Protein AF-A0A7U9SMK3-F1 (afdb_monomer_lite)

pLDDT: mean 76.47, std 18.06, range [29.45, 97.5]

Secondary structure (DSSP, 8-state):
------S-PPSS--SHHHHHHHHHHHHHHTTTPPP----HHHHHHHHHHHHHHHHHHHHHHHHHHHHHHHHHHHSTTHHHHT--EETTTTEEHHHHHHHH--SHHHHHTS-HHHHHHHHHHHHHHHSPPPS------PPPP-

Foldseek 3Di:
DDDPDDPDDPDDDDDPVSVVVVVVCCVVCVPVDDDDDPPVVVVVVVVVVVVVVVVVVVVVVVVVVVLVVQCCVFPNPVCVVQDDPDPVPNDDSSVLVCVVVVGVCVVVVDDPVRSVVVVVVSCPVPPPDDPDDDDDDDDDDD

Sequence (142 aa):
MKVYRSEDLRKAKTDKIDSRIIANYGIEHWFTMAEFKASDDVYGELKMLGQQYRHYMKLHIMSLHELTHLLDYTMPGIKGMLASWNEGNRKDKLSDFVERFWHYDTITCLSETEFIKQYTSWAKKEIPSEPGQGASHICPGP

Radius of gyration: 28.77 Å; chains: 1; bounding box: 52×39×71 Å

Structure (mmCIF, N/CA/C/O backbone):
data_AF-A0A7U9SMK3-F1
#
_entry.id   AF-A0A7U9SMK3-F1
#
loop_
_atom_site.group_PDB
_atom_site.id
_atom_site.type_symbol
_atom_site.label_atom_id
_atom_site.label_alt_id
_atom_site.label_comp_id
_atom_site.label_asym_id
_atom_site.label_entity_id
_atom_site.label_seq_id
_atom_site.pdbx_PDB_ins_code
_atom_site.Cartn_x
_atom_site.Cartn_y
_atom_site.Cartn_z
_atom_site.occupancy
_atom_site.B_iso_or_equiv
_atom_site.auth_seq_id
_atom_site.auth_comp_id
_atom_site.auth_asym_id
_atom_site.auth_atom_id
_atom_site.pdbx_PDB_model_num
ATOM 1 N N . MET A 1 1 ? 31.327 29.543 -35.489 1.00 39.56 1 MET A N 1
ATOM 2 C CA . MET A 1 1 ? 30.603 28.271 -35.701 1.00 39.56 1 MET A CA 1
ATOM 3 C C . MET A 1 1 ? 29.339 28.337 -34.853 1.00 39.56 1 MET A C 1
ATOM 5 O O . MET A 1 1 ? 29.461 28.616 -33.669 1.00 39.56 1 MET A O 1
ATOM 9 N N . LYS A 1 2 ? 28.137 28.267 -35.444 1.00 36.72 2 LYS A N 1
ATOM 10 C CA . LYS A 1 2 ? 26.884 28.378 -34.672 1.00 36.72 2 LYS A CA 1
ATOM 11 C C . LYS A 1 2 ? 26.677 27.083 -33.884 1.00 36.72 2 LYS A C 1
ATOM 13 O O . LYS A 1 2 ? 26.544 26.035 -34.502 1.00 36.72 2 LYS A O 1
ATOM 18 N N . VAL A 1 3 ? 26.657 27.175 -32.556 1.00 48.72 3 VAL A N 1
ATOM 19 C CA . VAL A 1 3 ? 26.346 26.056 -31.656 1.00 48.72 3 VAL A CA 1
ATOM 20 C C . VAL A 1 3 ? 24.860 25.733 -31.813 1.00 48.72 3 VAL A C 1
ATOM 22 O O . VAL A 1 3 ? 23.997 26.526 -31.428 1.00 48.72 3 VAL A O 1
ATOM 25 N N . TYR A 1 4 ? 24.549 24.611 -32.460 1.00 45.69 4 TYR A N 1
ATOM 26 C CA . TYR A 1 4 ? 23.175 24.168 -32.666 1.00 45.69 4 TYR A CA 1
ATOM 27 C C . TYR A 1 4 ? 22.690 23.386 -31.444 1.00 45.69 4 TYR A C 1
ATOM 29 O O . TYR A 1 4 ? 22.706 22.166 -31.443 1.00 45.69 4 TYR A O 1
ATOM 37 N N . ARG A 1 5 ? 22.123 24.134 -30.489 1.00 54.56 5 ARG A N 1
ATOM 38 C CA . ARG A 1 5 ? 21.130 23.668 -29.506 1.00 54.56 5 ARG A CA 1
ATOM 39 C C . ARG A 1 5 ? 21.675 22.803 -28.356 1.00 54.56 5 ARG A C 1
ATOM 41 O O . ARG A 1 5 ? 22.603 22.030 -28.506 1.00 54.56 5 ARG A O 1
ATOM 48 N N . SER A 1 6 ? 21.052 22.988 -27.194 1.00 51.19 6 SER A N 1
ATOM 49 C CA . SER A 1 6 ? 21.223 22.197 -25.974 1.00 51.19 6 SER A CA 1
ATOM 50 C C . SER A 1 6 ? 21.187 20.692 -26.255 1.00 51.19 6 SER A C 1
ATOM 52 O O . SER A 1 6 ? 20.283 20.240 -26.958 1.00 51.19 6 SER A O 1
ATOM 54 N N . GLU A 1 7 ? 22.114 19.948 -25.651 1.00 55.12 7 GLU A N 1
ATOM 55 C CA . GLU A 1 7 ? 22.285 18.482 -25.723 1.00 55.12 7 GLU A CA 1
ATOM 56 C C . GLU A 1 7 ? 21.050 17.672 -25.274 1.00 55.12 7 GLU A C 1
ATOM 58 O O . GLU A 1 7 ? 21.001 16.454 -25.435 1.00 55.12 7 GLU A O 1
ATOM 63 N N . ASP A 1 8 ? 20.024 18.340 -24.746 1.00 56.31 8 ASP A N 1
ATOM 64 C CA . ASP A 1 8 ? 18.774 17.717 -24.337 1.00 56.31 8 ASP A CA 1
ATOM 65 C C . ASP A 1 8 ? 17.927 17.282 -25.540 1.00 56.31 8 ASP A C 1
ATOM 67 O O . ASP A 1 8 ? 17.286 18.081 -26.240 1.00 56.31 8 ASP A O 1
ATOM 71 N N . LEU A 1 9 ? 17.869 15.965 -25.737 1.00 60.59 9 LEU A N 1
ATOM 72 C CA . LEU A 1 9 ? 16.869 15.313 -26.573 1.00 60.59 9 LEU A CA 1
ATOM 73 C C . LEU A 1 9 ? 15.465 15.700 -26.080 1.00 60.59 9 LEU A C 1
ATOM 75 O O . LEU A 1 9 ? 15.138 15.614 -24.895 1.00 60.59 9 LEU A O 1
ATOM 79 N N . ARG A 1 10 ? 14.602 16.132 -27.005 1.00 65.69 10 ARG A N 1
ATOM 80 C CA . ARG A 1 10 ? 13.204 16.460 -26.688 1.00 65.69 10 ARG A CA 1
ATOM 81 C C . ARG A 1 10 ? 12.491 15.214 -26.140 1.00 65.69 10 ARG A C 1
ATOM 83 O O . ARG A 1 10 ? 12.759 14.104 -26.593 1.00 65.69 10 ARG A O 1
ATOM 90 N N . LYS A 1 11 ? 11.537 15.393 -25.208 1.00 62.94 11 LYS A N 1
ATOM 91 C CA . LYS A 1 11 ? 10.616 14.316 -24.781 1.00 62.94 11 LYS A CA 1
ATOM 92 C C . LYS A 1 11 ? 10.040 13.616 -26.013 1.00 62.94 11 LYS A C 1
ATOM 94 O O . LYS A 1 11 ? 9.617 14.308 -26.936 1.00 62.94 11 LYS A O 1
ATOM 99 N N . ALA A 1 12 ? 10.017 12.280 -25.977 1.00 59.47 12 ALA A N 1
ATOM 100 C CA . ALA A 1 12 ? 9.709 11.407 -27.107 1.00 59.47 12 ALA A CA 1
ATOM 101 C C . ALA A 1 12 ? 8.524 11.913 -27.944 1.00 59.47 12 ALA A C 1
ATOM 103 O O . ALA A 1 12 ? 7.355 11.742 -27.591 1.00 59.47 12 ALA A O 1
ATOM 104 N N . LYS A 1 13 ? 8.856 12.542 -29.068 1.00 63.16 13 LYS A N 1
ATOM 105 C CA . LYS A 1 13 ? 7.958 12.823 -30.174 1.00 63.16 13 LYS A CA 1
ATOM 106 C C . LYS A 1 13 ? 8.565 12.106 -31.378 1.00 63.16 13 LYS A C 1
ATOM 108 O O . LYS A 1 13 ? 9.773 11.918 -31.468 1.00 63.16 13 LYS A O 1
ATOM 113 N N . THR A 1 14 ? 7.722 11.561 -32.240 1.00 68.12 14 THR A N 1
ATOM 114 C CA . THR A 1 14 ? 8.183 10.829 -33.426 1.00 68.12 14 THR A CA 1
ATOM 115 C C . THR A 1 14 ? 7.790 11.657 -34.638 1.00 68.12 14 THR A C 1
ATOM 117 O O . THR A 1 14 ? 6.845 11.335 -35.350 1.00 68.12 14 THR A O 1
ATOM 120 N N . ASP A 1 15 ? 8.444 12.810 -34.805 1.00 80.75 15 ASP A N 1
ATOM 121 C CA . ASP A 1 15 ? 8.207 13.730 -35.917 1.00 80.75 15 ASP A CA 1
ATOM 122 C C . ASP A 1 15 ? 9.438 13.870 -36.832 1.00 80.75 15 ASP A C 1
ATOM 124 O O . ASP A 1 15 ? 10.546 13.441 -36.5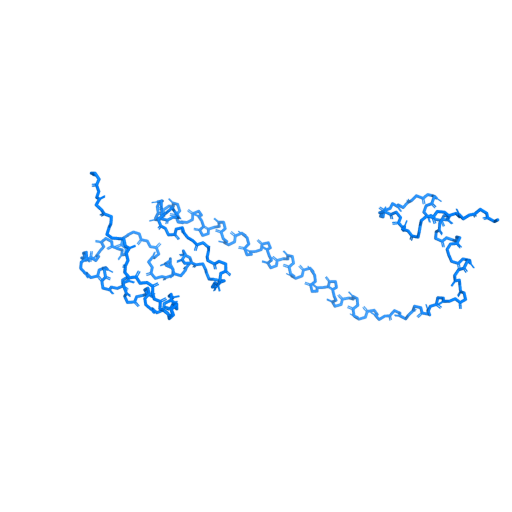09 1.00 80.75 15 ASP A O 1
ATOM 128 N N . LYS A 1 16 ? 9.251 14.485 -38.011 1.00 83.19 16 LYS A N 1
ATOM 129 C CA . LYS A 1 16 ? 10.334 14.697 -38.996 1.00 83.19 16 LYS A CA 1
ATOM 130 C C . LYS A 1 16 ? 11.517 15.490 -38.424 1.00 83.19 16 LYS A C 1
ATOM 132 O O . LYS A 1 16 ? 12.621 15.424 -38.964 1.00 83.19 16 LYS A O 1
ATOM 137 N N . ILE A 1 17 ? 11.284 16.290 -37.383 1.00 80.44 17 ILE A N 1
ATOM 138 C CA . ILE A 1 17 ? 12.317 17.106 -36.749 1.00 80.44 17 ILE A CA 1
ATOM 139 C C . ILE A 1 17 ? 13.192 16.205 -35.869 1.00 80.44 17 ILE A C 1
ATOM 141 O O . ILE A 1 17 ? 14.412 16.327 -35.939 1.00 80.44 17 ILE A O 1
ATOM 145 N N . ASP A 1 18 ? 12.610 15.255 -35.133 1.00 78.38 18 ASP A N 1
ATOM 146 C CA . ASP A 1 18 ? 13.371 14.262 -34.366 1.00 78.38 18 ASP A CA 1
ATOM 147 C C . ASP A 1 18 ? 14.208 13.356 -35.273 1.00 78.38 18 ASP A C 1
ATOM 149 O O . ASP A 1 18 ? 15.378 13.123 -34.977 1.00 78.38 18 ASP A O 1
ATOM 153 N N . SER A 1 19 ? 13.692 12.958 -36.444 1.00 82.69 19 SER A N 1
ATOM 154 C CA . SER A 1 19 ? 14.490 12.218 -37.436 1.00 82.69 19 SER A CA 1
ATOM 155 C C . SER A 1 19 ? 15.742 12.988 -37.873 1.00 82.69 19 SER A C 1
ATOM 157 O O . SER A 1 19 ? 16.827 12.415 -37.949 1.00 82.69 19 SER A O 1
ATOM 159 N N . ARG A 1 20 ? 15.617 14.299 -38.131 1.00 85.12 20 ARG A N 1
ATOM 160 C CA . ARG A 1 20 ? 16.759 15.154 -38.508 1.00 85.12 20 ARG A CA 1
ATOM 161 C C . ARG A 1 20 ? 17.755 15.332 -37.364 1.00 85.12 20 ARG A C 1
ATOM 163 O O . ARG A 1 20 ? 18.951 15.386 -37.623 1.00 85.12 20 ARG A O 1
ATOM 170 N N . ILE A 1 21 ? 17.277 15.432 -36.124 1.00 83.31 21 ILE A N 1
ATOM 171 C CA . ILE A 1 21 ? 18.134 15.571 -34.939 1.00 83.31 21 ILE A CA 1
ATOM 172 C C . ILE A 1 21 ? 18.949 14.295 -34.721 1.00 83.31 21 ILE A C 1
ATOM 174 O O . ILE A 1 21 ? 20.164 14.386 -34.590 1.00 83.31 21 ILE A O 1
ATOM 178 N N . ILE A 1 22 ? 18.311 13.120 -34.757 1.00 82.94 22 ILE A N 1
ATOM 179 C CA . ILE A 1 22 ? 18.994 11.825 -34.602 1.00 82.94 22 ILE A CA 1
ATOM 180 C C . ILE A 1 22 ? 20.032 11.625 -35.710 1.00 82.94 22 ILE A C 1
ATOM 182 O O . ILE A 1 22 ? 21.153 11.217 -35.427 1.00 82.94 22 ILE A O 1
ATOM 186 N N . ALA A 1 23 ? 19.691 11.957 -36.959 1.00 86.38 23 ALA A N 1
ATOM 187 C CA . ALA A 1 23 ? 20.625 11.848 -38.078 1.00 86.38 23 ALA A CA 1
ATOM 188 C C . ALA A 1 23 ? 21.847 12.766 -37.906 1.00 86.38 23 ALA A C 1
ATOM 190 O O . ALA A 1 23 ? 22.977 12.315 -38.072 1.00 86.38 23 ALA A O 1
ATOM 191 N N . ASN A 1 24 ? 21.634 14.032 -37.532 1.00 86.19 24 ASN A N 1
ATOM 192 C CA . ASN A 1 24 ? 22.728 14.973 -37.287 1.00 86.19 24 ASN A CA 1
ATOM 193 C C . ASN A 1 24 ? 23.611 14.528 -36.113 1.00 86.19 24 ASN A C 1
ATOM 195 O O . ASN A 1 24 ? 24.830 14.544 -36.241 1.00 86.19 24 ASN A O 1
ATOM 199 N N . TYR A 1 25 ? 23.001 14.084 -35.009 1.00 83.94 25 TYR A N 1
ATOM 200 C CA . TYR A 1 25 ? 23.719 13.552 -33.850 1.00 8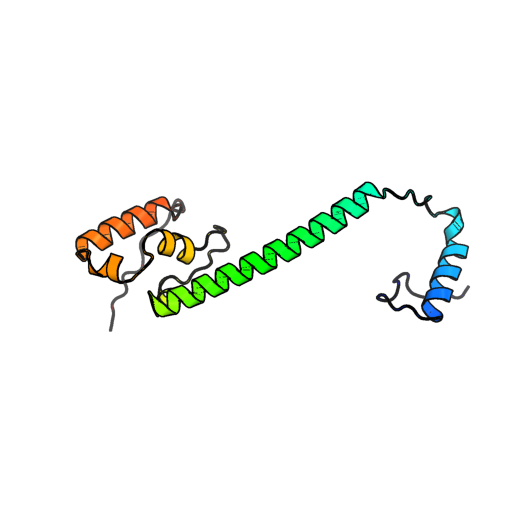3.94 25 TYR A CA 1
ATOM 201 C C . TYR A 1 25 ? 24.563 12.330 -34.226 1.00 83.94 25 TYR A C 1
ATOM 203 O O . TYR A 1 25 ? 25.738 12.260 -33.873 1.00 83.94 25 TYR A O 1
ATOM 211 N N . GLY A 1 26 ? 23.978 11.412 -35.004 1.00 84.31 26 GLY A N 1
ATOM 212 C CA . GLY A 1 26 ? 24.654 10.250 -35.567 1.00 84.31 26 GLY A CA 1
ATOM 213 C C . GLY A 1 26 ? 25.883 10.633 -36.380 1.00 84.31 26 GLY A C 1
ATOM 214 O O . GLY A 1 26 ? 26.939 10.080 -36.132 1.00 84.31 26 GLY A O 1
ATOM 215 N N . ILE A 1 27 ? 25.776 11.606 -37.293 1.00 86.69 27 ILE A N 1
ATOM 216 C CA . ILE A 1 27 ? 26.905 12.079 -38.116 1.00 86.69 27 ILE A CA 1
ATOM 217 C C . ILE A 1 27 ? 28.004 12.715 -37.254 1.00 86.69 27 ILE A C 1
ATOM 219 O O . ILE A 1 27 ? 29.186 12.448 -37.464 1.00 86.69 27 ILE A O 1
ATOM 223 N N . GLU A 1 28 ? 27.621 13.562 -36.300 1.00 86.69 28 GLU A N 1
ATOM 224 C CA . GLU A 1 28 ? 28.557 14.339 -35.484 1.00 86.69 28 GLU A CA 1
ATOM 225 C C . GLU A 1 28 ? 29.310 13.480 -34.465 1.00 86.69 28 GLU A C 1
ATOM 227 O O . GLU A 1 28 ? 30.488 13.716 -34.235 1.00 86.69 28 GLU A O 1
ATOM 232 N N . HIS A 1 29 ? 28.665 12.464 -33.889 1.00 83.38 29 HIS A N 1
ATOM 233 C CA . HIS A 1 29 ? 29.230 11.666 -32.797 1.00 83.38 29 HIS A CA 1
ATOM 234 C C . HIS A 1 29 ? 29.563 10.227 -33.217 1.00 83.38 29 HIS A C 1
ATOM 236 O O . HIS A 1 29 ? 29.948 9.419 -32.377 1.00 83.38 29 HIS A O 1
ATOM 242 N N . TRP A 1 30 ? 29.460 9.885 -34.510 1.00 84.19 30 TRP A N 1
ATOM 243 C CA . TRP A 1 30 ? 29.636 8.507 -35.000 1.00 84.19 30 TRP A CA 1
ATOM 244 C C . TRP A 1 30 ? 30.960 7.868 -34.553 1.00 84.19 30 TRP A C 1
ATOM 246 O O . TRP A 1 30 ? 31.015 6.670 -34.296 1.00 84.19 30 TRP A O 1
ATOM 256 N N . PHE A 1 31 ? 32.016 8.677 -34.438 1.00 83.56 31 PHE A N 1
ATOM 257 C CA . PHE A 1 31 ? 33.365 8.233 -34.094 1.00 83.56 31 PHE A CA 1
ATOM 258 C C . PHE A 1 31 ? 33.599 8.058 -32.584 1.00 83.56 31 PHE A C 1
ATOM 260 O O . PHE A 1 31 ? 34.592 7.447 -32.200 1.00 83.56 31 PHE A O 1
ATOM 267 N N . THR A 1 32 ? 32.724 8.597 -31.725 1.00 85.25 32 THR A N 1
ATOM 268 C CA . THR A 1 32 ? 32.788 8.434 -30.259 1.00 85.25 32 THR A CA 1
ATOM 269 C C . THR A 1 32 ? 31.758 7.446 -29.723 1.00 85.25 32 THR A C 1
ATOM 271 O O . THR A 1 32 ? 31.868 7.016 -28.574 1.00 85.25 32 THR A O 1
ATOM 274 N N . MET A 1 33 ? 30.755 7.083 -30.526 1.00 79.25 33 MET A N 1
ATOM 275 C CA . MET A 1 33 ? 29.706 6.156 -30.114 1.00 79.25 33 MET A CA 1
ATOM 276 C C . MET A 1 33 ? 30.260 4.747 -29.894 1.00 79.25 33 MET A C 1
ATOM 278 O O . MET A 1 33 ? 30.947 4.180 -30.742 1.00 79.25 33 MET A O 1
ATOM 282 N N . ALA A 1 34 ? 29.906 4.161 -28.751 1.00 81.06 34 ALA A N 1
ATOM 283 C CA . ALA A 1 34 ? 30.141 2.749 -28.501 1.00 81.06 34 ALA A CA 1
ATOM 284 C C . ALA A 1 34 ? 29.214 1.897 -29.381 1.00 81.06 34 ALA A C 1
ATOM 286 O O . ALA A 1 34 ? 28.043 2.230 -29.574 1.00 81.06 34 ALA A O 1
ATOM 287 N N . GLU A 1 35 ? 29.729 0.772 -29.878 1.00 79.94 35 GLU A N 1
ATOM 288 C CA . GLU A 1 35 ? 28.918 -0.216 -30.584 1.00 79.94 35 GLU A CA 1
ATOM 289 C C . GLU A 1 35 ? 27.800 -0.717 -29.660 1.00 79.94 35 GLU A C 1
ATOM 291 O O . GLU A 1 35 ? 28.054 -1.258 -28.578 1.00 79.94 35 GLU A O 1
ATOM 296 N N . PHE A 1 36 ? 26.548 -0.528 -30.082 1.00 78.25 36 PHE A N 1
ATOM 297 C CA . PHE A 1 36 ? 25.406 -1.055 -29.350 1.00 78.25 36 PHE A CA 1
ATOM 298 C C . PHE A 1 36 ? 25.403 -2.581 -29.447 1.00 78.25 36 PHE A C 1
ATOM 300 O O . PHE A 1 36 ? 25.116 -3.151 -30.499 1.00 78.25 36 PHE A O 1
ATOM 307 N N . LYS A 1 37 ? 25.693 -3.248 -28.331 1.00 76.62 37 LYS A N 1
ATOM 308 C CA . LYS A 1 37 ? 25.504 -4.691 -28.189 1.00 76.62 37 LYS A CA 1
ATOM 309 C C . LYS A 1 37 ? 24.139 -4.931 -27.568 1.00 76.62 37 LYS A C 1
ATOM 311 O O . LYS A 1 37 ? 23.939 -4.649 -26.386 1.00 76.62 37 LYS A O 1
ATOM 316 N N . ALA A 1 38 ? 23.205 -5.433 -28.371 1.00 66.81 38 ALA A N 1
ATOM 317 C CA . ALA A 1 38 ? 21.908 -5.865 -27.879 1.00 66.81 38 ALA A CA 1
ATOM 318 C C . ALA A 1 38 ? 22.119 -7.011 -26.876 1.00 66.81 38 ALA A C 1
ATOM 320 O O . ALA A 1 38 ? 22.429 -8.136 -27.258 1.00 66.81 38 ALA A O 1
ATOM 321 N N . SER A 1 39 ? 21.992 -6.718 -25.581 1.00 68.00 39 SER A N 1
ATOM 322 C CA . SER A 1 39 ? 21.758 -7.752 -24.572 1.00 68.00 39 SER A CA 1
ATOM 323 C C . SER A 1 39 ? 20.255 -8.005 -24.545 1.00 68.00 39 SER A C 1
ATOM 325 O O . SER A 1 39 ? 19.543 -7.511 -23.670 1.00 68.00 39 SER A O 1
ATOM 327 N N . ASP A 1 40 ? 19.761 -8.694 -25.578 1.00 66.38 40 ASP A N 1
ATOM 328 C CA . ASP A 1 40 ? 18.325 -8.962 -25.750 1.00 66.38 40 ASP A CA 1
ATOM 329 C C . ASP A 1 40 ? 17.710 -9.582 -24.483 1.00 66.38 40 ASP A C 1
ATOM 331 O O . ASP A 1 40 ? 16.594 -9.225 -24.096 1.00 66.38 40 ASP A O 1
ATOM 335 N N . ASP A 1 41 ? 18.487 -10.397 -23.765 1.00 77.19 41 ASP A N 1
ATOM 336 C CA . ASP A 1 41 ? 18.067 -11.037 -22.519 1.00 77.19 41 ASP A CA 1
ATOM 337 C C . ASP A 1 41 ? 17.875 -10.034 -21.366 1.00 77.19 41 ASP A C 1
ATOM 339 O O . ASP A 1 41 ? 16.826 -10.023 -20.723 1.00 77.19 41 ASP A O 1
ATOM 343 N N . VAL A 1 42 ? 18.821 -9.113 -21.137 1.00 84.56 42 VAL A N 1
ATOM 344 C CA . VAL A 1 42 ? 18.787 -8.191 -19.980 1.00 84.56 42 VAL A CA 1
ATOM 345 C C . VAL A 1 42 ? 17.649 -7.177 -20.103 1.00 84.56 42 VAL A C 1
ATOM 347 O O . VAL A 1 42 ? 16.947 -6.882 -19.132 1.00 84.56 42 VAL A O 1
ATOM 350 N N . TYR A 1 43 ? 17.436 -6.632 -21.303 1.00 85.06 43 TYR A N 1
ATOM 351 C CA . TYR A 1 43 ? 16.326 -5.708 -21.530 1.00 85.06 43 TYR A CA 1
ATOM 352 C C . TYR A 1 43 ? 14.971 -6.424 -21.437 1.00 85.06 43 TYR A C 1
ATOM 354 O O . TYR A 1 43 ? 14.020 -5.875 -20.868 1.00 85.06 43 TYR A O 1
ATOM 362 N N . GLY A 1 44 ? 14.884 -7.652 -21.960 1.00 87.94 44 GLY A N 1
ATOM 363 C CA . GLY A 1 44 ? 13.708 -8.510 -21.835 1.00 87.94 44 GLY A CA 1
ATOM 364 C C . GLY A 1 44 ? 13.348 -8.780 -20.374 1.00 87.94 44 GLY A C 1
ATOM 365 O O . GLY A 1 44 ? 12.206 -8.545 -19.968 1.00 87.94 44 GLY A O 1
ATOM 366 N N . GLU A 1 45 ? 14.327 -9.179 -19.563 1.00 91.38 45 GLU A N 1
ATOM 367 C CA . GLU A 1 45 ? 14.174 -9.409 -18.124 1.00 91.38 45 GLU A CA 1
ATOM 368 C C . GLU A 1 45 ? 13.726 -8.148 -17.380 1.00 91.38 45 GLU A C 1
ATOM 370 O O . GLU A 1 45 ? 12.742 -8.182 -16.637 1.00 91.38 45 GLU A O 1
ATOM 375 N N . LEU A 1 46 ? 14.375 -7.005 -17.623 1.00 91.81 46 LEU A N 1
ATOM 376 C CA . LEU A 1 46 ? 14.009 -5.739 -16.984 1.00 91.81 46 LEU A CA 1
ATOM 377 C C . LEU A 1 46 ? 12.577 -5.315 -17.341 1.00 91.81 46 LEU A C 1
ATOM 379 O O . LEU A 1 46 ? 11.814 -4.850 -16.487 1.00 91.81 46 LEU A O 1
ATOM 383 N N . LYS A 1 47 ? 12.183 -5.500 -18.605 1.00 91.12 47 LYS A N 1
ATOM 384 C CA . LYS A 1 47 ? 10.822 -5.224 -19.074 1.00 91.12 47 LYS A CA 1
ATOM 385 C C . LYS A 1 47 ? 9.801 -6.118 -18.370 1.00 91.12 47 LYS A C 1
ATOM 387 O O . LYS A 1 47 ? 8.761 -5.608 -17.940 1.00 91.12 47 LYS A O 1
ATOM 392 N N . MET A 1 48 ? 10.094 -7.410 -18.235 1.00 94.75 48 MET A N 1
ATOM 393 C CA . MET A 1 48 ? 9.247 -8.371 -17.524 1.00 94.75 48 MET A CA 1
ATOM 394 C C . MET A 1 48 ? 9.116 -8.014 -16.042 1.00 94.75 48 MET A C 1
ATOM 396 O O . MET A 1 48 ? 7.996 -7.924 -15.535 1.00 94.75 48 MET A O 1
ATOM 400 N N . LEU A 1 49 ? 10.225 -7.705 -15.368 1.00 96.25 49 LEU A N 1
ATOM 401 C CA . LEU A 1 49 ? 10.230 -7.287 -13.966 1.00 96.25 49 LEU A CA 1
ATOM 402 C C . LEU A 1 49 ? 9.375 -6.029 -13.754 1.00 96.25 49 LEU A C 1
ATOM 404 O O . LEU A 1 49 ? 8.545 -5.970 -12.846 1.00 96.25 49 LEU A O 1
ATOM 408 N N . GLY A 1 50 ? 9.498 -5.039 -14.641 1.00 96.19 50 GLY A N 1
ATOM 409 C CA . GLY A 1 50 ? 8.679 -3.829 -14.592 1.00 96.19 50 GLY A CA 1
ATOM 410 C C . GLY A 1 50 ? 7.181 -4.099 -14.784 1.00 96.19 50 GLY A C 1
ATOM 411 O O . GLY A 1 50 ? 6.346 -3.426 -14.177 1.00 96.19 50 GLY A O 1
ATOM 412 N N . GLN A 1 51 ? 6.809 -5.079 -15.612 1.00 96.69 51 GLN A N 1
ATOM 413 C CA . GLN A 1 51 ? 5.413 -5.505 -15.768 1.00 96.69 51 GLN A CA 1
ATOM 414 C C . GLN A 1 51 ? 4.890 -6.210 -14.512 1.00 96.69 51 GLN A C 1
ATOM 416 O O . GLN A 1 51 ? 3.803 -5.867 -14.043 1.00 96.69 51 GLN A O 1
ATOM 421 N N . GLN A 1 52 ? 5.670 -7.134 -13.946 1.00 97.50 52 GLN A N 1
ATOM 422 C CA . GLN A 1 52 ? 5.331 -7.849 -12.713 1.00 97.50 52 GLN A CA 1
ATOM 423 C C . GLN A 1 52 ? 5.138 -6.887 -11.543 1.00 97.50 52 GLN A C 1
ATOM 425 O O . GLN A 1 52 ? 4.128 -6.968 -10.848 1.00 97.50 52 GLN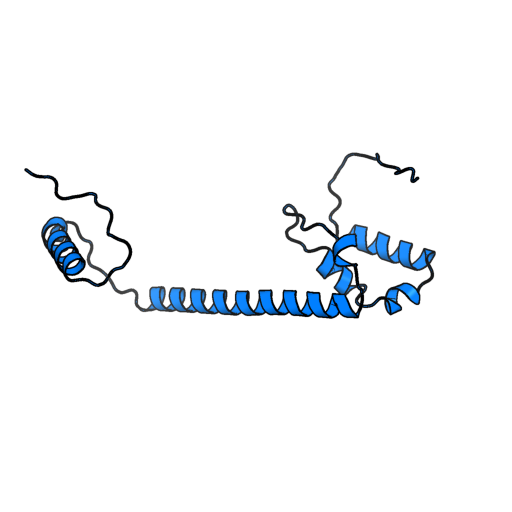 A O 1
ATOM 430 N N . TYR A 1 53 ? 6.041 -5.919 -11.376 1.00 97.12 53 TYR A N 1
ATOM 431 C CA . TYR A 1 53 ? 5.927 -4.899 -10.338 1.00 97.12 53 TYR A CA 1
ATOM 432 C C . TYR A 1 53 ? 4.628 -4.093 -10.461 1.00 97.12 53 TYR A C 1
ATOM 434 O O . TYR A 1 53 ? 3.889 -3.951 -9.488 1.00 97.12 53 TYR A O 1
ATOM 442 N N . ARG A 1 54 ? 4.290 -3.608 -11.665 1.00 96.56 54 ARG A N 1
ATOM 443 C CA . ARG A 1 54 ? 3.033 -2.870 -11.888 1.00 96.56 54 ARG A CA 1
ATOM 444 C C . ARG A 1 54 ? 1.802 -3.721 -11.583 1.00 96.56 54 ARG A C 1
ATOM 446 O O . ARG A 1 54 ? 0.839 -3.214 -11.012 1.00 96.56 54 ARG A O 1
ATOM 453 N N . HIS A 1 55 ? 1.827 -4.996 -11.961 1.00 97.38 55 HIS A N 1
ATOM 454 C CA . HIS A 1 55 ? 0.737 -5.921 -11.670 1.00 97.38 55 HIS A CA 1
ATOM 455 C C . HIS A 1 55 ? 0.585 -6.161 -10.164 1.00 97.38 55 HIS A C 1
ATOM 457 O O . HIS A 1 55 ? -0.515 -6.018 -9.631 1.00 97.38 55 HIS A O 1
ATOM 463 N N . TYR A 1 56 ? 1.692 -6.435 -9.473 1.00 97.31 56 TYR A N 1
ATOM 464 C CA . TYR A 1 56 ? 1.731 -6.590 -8.023 1.00 97.31 56 TYR A CA 1
ATOM 465 C C . TYR A 1 56 ? 1.191 -5.348 -7.309 1.00 97.31 56 TYR A C 1
ATOM 467 O O . TYR A 1 56 ? 0.338 -5.464 -6.436 1.00 97.31 56 TYR A O 1
ATOM 475 N N . MET A 1 57 ? 1.611 -4.150 -7.721 1.00 95.44 57 MET A N 1
ATOM 476 C CA . MET A 1 57 ? 1.139 -2.914 -7.094 1.00 95.44 57 MET A CA 1
ATOM 477 C C . MET A 1 57 ? -0.338 -2.650 -7.328 1.00 95.44 57 MET A C 1
ATOM 479 O O . MET A 1 57 ? -1.026 -2.210 -6.410 1.00 95.44 57 MET A O 1
ATOM 483 N N . LYS A 1 58 ? -0.857 -2.991 -8.509 1.00 97.12 58 LYS A N 1
ATOM 484 C CA . LYS A 1 58 ? -2.298 -2.951 -8.757 1.00 97.12 58 LYS A CA 1
ATOM 485 C C . LYS A 1 58 ? -3.051 -3.873 -7.794 1.00 97.12 58 LYS A C 1
ATOM 487 O O . LYS A 1 58 ? -4.012 -3.424 -7.178 1.00 97.12 58 LYS A O 1
ATOM 492 N N . LEU A 1 59 ? -2.612 -5.126 -7.652 1.00 96.75 59 LEU A N 1
ATOM 493 C CA . LEU A 1 59 ? -3.228 -6.082 -6.728 1.00 96.75 59 LEU A CA 1
ATOM 494 C C . LEU A 1 59 ? -3.151 -5.594 -5.281 1.00 96.75 59 LEU A C 1
ATOM 496 O O . LEU A 1 59 ? -4.155 -5.612 -4.585 1.00 96.75 59 LEU A O 1
ATOM 500 N N . HIS A 1 60 ? -1.996 -5.090 -4.854 1.00 92.44 60 HIS A N 1
ATOM 501 C CA . HIS A 1 60 ? -1.802 -4.566 -3.507 1.00 92.44 60 HIS A CA 1
ATOM 502 C C . HIS A 1 60 ? -2.771 -3.420 -3.180 1.00 92.44 60 HIS A C 1
ATOM 504 O O . HIS A 1 60 ? -3.433 -3.455 -2.145 1.00 92.44 60 HIS A O 1
ATOM 510 N N . ILE A 1 61 ? -2.916 -2.441 -4.081 1.00 92.38 61 ILE A N 1
ATOM 511 C CA . ILE A 1 61 ? -3.860 -1.325 -3.904 1.00 92.38 61 ILE A CA 1
ATOM 512 C C . ILE A 1 61 ? -5.304 -1.835 -3.857 1.00 92.38 61 ILE A C 1
ATOM 514 O O . ILE A 1 61 ? -6.085 -1.385 -3.021 1.00 92.38 61 ILE A O 1
ATOM 518 N N . MET A 1 62 ? -5.661 -2.786 -4.727 1.00 95.88 62 MET A N 1
ATOM 519 C CA . MET A 1 62 ? -6.993 -3.395 -4.716 1.00 95.88 62 MET A CA 1
ATOM 520 C C . MET A 1 62 ? -7.275 -4.111 -3.390 1.00 95.88 62 MET A C 1
ATOM 522 O O . MET A 1 62 ? -8.342 -3.907 -2.822 1.00 95.88 62 MET A O 1
ATOM 526 N N . SER A 1 63 ? -6.319 -4.875 -2.856 1.00 91.75 63 SER A N 1
ATOM 527 C CA . SER A 1 63 ? -6.460 -5.552 -1.562 1.00 91.75 63 SER A CA 1
ATOM 528 C C . SER A 1 63 ? -6.610 -4.573 -0.399 1.00 91.75 63 SER A C 1
ATOM 530 O O . SER A 1 63 ? -7.446 -4.790 0.472 1.00 91.75 63 SER A O 1
ATOM 532 N N . LEU A 1 64 ? -5.846 -3.474 -0.387 1.00 88.50 64 LEU A N 1
ATOM 533 C CA . LEU A 1 64 ? -5.993 -2.423 0.627 1.00 88.50 64 LEU A CA 1
ATOM 534 C C . LEU A 1 64 ? -7.372 -1.757 0.561 1.00 88.50 64 LEU A C 1
ATOM 536 O O . LEU A 1 64 ? -7.972 -1.462 1.596 1.00 88.50 64 LEU A O 1
ATOM 540 N N . HIS A 1 65 ? -7.885 -1.529 -0.649 1.00 91.38 65 HIS A N 1
ATOM 541 C CA . HIS A 1 65 ? -9.216 -0.966 -0.844 1.00 91.38 65 HIS A CA 1
ATOM 542 C C . HIS A 1 65 ? -10.317 -1.931 -0.392 1.00 91.38 65 HIS A C 1
ATOM 544 O O . HIS A 1 65 ? -11.249 -1.512 0.285 1.00 91.38 65 HIS A O 1
ATOM 550 N N . GLU A 1 66 ? -10.185 -3.221 -0.693 1.00 92.31 66 GLU A N 1
ATOM 551 C CA . GLU A 1 66 ? -11.140 -4.239 -0.253 1.00 92.31 66 GLU A CA 1
ATOM 552 C C . GLU A 1 66 ? -11.139 -4.403 1.271 1.00 92.31 66 GLU A C 1
ATOM 554 O O . GLU A 1 66 ? -12.196 -4.414 1.893 1.00 92.31 66 GLU A O 1
ATOM 559 N N . LEU A 1 67 ? -9.957 -4.433 1.898 1.00 88.94 67 LEU A N 1
ATOM 560 C CA . LEU A 1 67 ? -9.829 -4.428 3.356 1.00 88.94 67 LEU A CA 1
ATOM 561 C C . LEU A 1 67 ? -10.500 -3.190 3.961 1.00 88.94 67 LEU A C 1
ATOM 563 O O . LEU A 1 67 ? -11.221 -3.282 4.948 1.00 88.94 67 LEU A O 1
ATOM 567 N N . THR A 1 68 ? -10.290 -2.030 3.341 1.00 88.44 68 THR A N 1
ATOM 568 C CA . THR A 1 68 ? -10.925 -0.769 3.734 1.00 88.44 68 THR A CA 1
ATOM 569 C C . THR A 1 68 ? -12.447 -0.891 3.689 1.00 88.44 68 THR A C 1
ATOM 571 O O . THR A 1 68 ? -13.085 -0.520 4.672 1.00 88.44 68 THR A O 1
ATOM 574 N N . HIS A 1 69 ? -13.017 -1.435 2.611 1.00 91.25 69 HIS A N 1
ATOM 575 C CA . HIS A 1 69 ? -14.461 -1.666 2.501 1.00 91.25 69 HIS A CA 1
ATOM 576 C C . HIS A 1 69 ? -14.969 -2.634 3.559 1.00 91.25 69 HIS A C 1
ATOM 578 O O . HIS A 1 69 ? -15.938 -2.324 4.244 1.00 91.25 69 HIS A O 1
ATOM 584 N N . LEU A 1 70 ? -14.298 -3.773 3.739 1.00 91.31 70 LEU A N 1
ATOM 585 C CA . LEU A 1 70 ? -14.682 -4.768 4.737 1.00 91.31 70 LEU A CA 1
ATOM 586 C C . LEU A 1 70 ? -14.730 -4.153 6.139 1.00 91.31 70 LEU A C 1
ATOM 588 O O . LEU A 1 70 ? -15.700 -4.357 6.863 1.00 91.31 70 LEU A O 1
ATOM 592 N N . LEU A 1 71 ? -13.730 -3.344 6.491 1.00 89.62 71 LEU A N 1
ATOM 593 C CA . LEU A 1 71 ? -13.677 -2.666 7.785 1.00 89.62 71 LEU A CA 1
ATOM 594 C C . LEU A 1 71 ? -14.783 -1.635 7.974 1.00 89.62 71 LEU A C 1
ATOM 596 O O . LEU A 1 71 ? -15.235 -1.452 9.098 1.00 89.62 71 LEU A O 1
ATOM 600 N N . ASP A 1 72 ? -15.250 -0.982 6.912 1.00 89.75 72 ASP A N 1
ATOM 601 C CA . ASP A 1 72 ? -16.386 -0.064 7.027 1.00 89.75 72 ASP A CA 1
ATOM 602 C C . ASP A 1 72 ? -17.691 -0.810 7.361 1.00 89.75 72 ASP A C 1
ATOM 604 O O . ASP A 1 72 ? -18.563 -0.238 8.015 1.00 89.75 72 ASP A O 1
ATOM 608 N N . TYR A 1 73 ? -17.802 -2.094 6.992 1.00 90.62 73 TYR A N 1
ATOM 609 C CA . TYR A 1 73 ? -18.923 -2.957 7.380 1.00 90.62 73 TYR A CA 1
ATOM 610 C C . TYR A 1 73 ? -18.750 -3.595 8.762 1.00 90.62 73 TYR A C 1
ATOM 612 O O . TYR A 1 73 ? -19.701 -3.620 9.540 1.00 90.62 73 TYR A O 1
ATOM 620 N N . THR A 1 74 ? -17.569 -4.139 9.070 1.00 90.31 74 THR A N 1
ATOM 621 C CA . THR A 1 74 ? -17.350 -4.920 10.299 1.00 90.31 74 THR A CA 1
ATOM 622 C C . THR A 1 74 ? -17.000 -4.057 11.503 1.00 90.31 74 THR A C 1
ATOM 624 O O . THR A 1 74 ? -17.329 -4.421 12.634 1.00 90.31 74 THR A O 1
ATOM 627 N N . MET A 1 75 ? -16.301 -2.939 11.278 1.00 88.25 75 MET A N 1
ATOM 628 C CA . MET A 1 75 ? -15.764 -2.065 12.319 1.00 88.25 75 MET A CA 1
ATOM 629 C C . MET A 1 75 ? -15.763 -0.576 11.917 1.00 88.25 75 MET A C 1
ATOM 631 O O . MET A 1 75 ? -14.697 0.043 11.802 1.00 88.25 75 MET A O 1
ATOM 635 N N . PRO A 1 76 ? -16.938 0.043 11.700 1.00 88.94 76 PRO A N 1
ATOM 636 C CA . PRO A 1 76 ? -17.024 1.440 11.283 1.00 88.94 76 PRO A CA 1
ATOM 637 C C . PRO A 1 76 ? -16.301 2.391 12.250 1.00 88.94 76 PRO A C 1
ATOM 639 O O . PRO A 1 76 ? -16.493 2.348 13.461 1.00 88.94 76 PRO A O 1
ATOM 642 N N . GLY A 1 77 ? -15.477 3.288 11.703 1.00 85.50 77 GLY A N 1
ATOM 643 C CA . GLY A 1 77 ? -14.736 4.295 12.478 1.00 85.50 77 GLY A CA 1
ATOM 644 C C . GLY A 1 77 ? -13.373 3.838 13.013 1.00 85.50 77 GLY A C 1
ATOM 645 O O . GLY A 1 77 ? -12.581 4.682 13.440 1.00 85.50 77 GLY A O 1
ATOM 646 N N . ILE A 1 78 ? -13.027 2.548 12.902 1.00 85.38 78 ILE A N 1
ATOM 647 C CA . ILE A 1 78 ? -11.753 2.006 13.407 1.00 85.38 78 ILE A CA 1
ATOM 648 C C . ILE A 1 78 ? -10.517 2.671 12.782 1.00 85.38 78 ILE A C 1
ATOM 650 O O . ILE A 1 78 ? -9.514 2.896 13.458 1.00 85.38 78 ILE A O 1
ATOM 654 N N . LYS A 1 79 ? -10.609 3.073 11.509 1.00 82.00 79 LYS A N 1
ATOM 655 C CA . LYS A 1 79 ? -9.533 3.772 10.784 1.00 82.00 79 LYS A CA 1
ATOM 656 C C . LYS A 1 79 ? -9.138 5.092 11.446 1.00 82.00 79 LYS A C 1
ATOM 658 O O . LYS A 1 79 ? -7.964 5.442 11.455 1.00 82.00 79 LYS A O 1
ATOM 663 N N . GLY A 1 80 ? -10.113 5.815 12.001 1.00 80.38 80 GLY A N 1
ATOM 664 C CA . GLY A 1 80 ? -9.864 7.061 12.725 1.00 80.38 80 GLY A CA 1
ATOM 665 C C . GLY A 1 80 ? -9.256 6.821 14.106 1.00 80.38 80 GLY A C 1
ATOM 666 O O . GLY A 1 80 ? -8.444 7.618 14.563 1.00 80.38 80 GLY A O 1
ATOM 667 N N . MET A 1 81 ? -9.604 5.702 14.749 1.00 82.19 81 MET A N 1
ATOM 668 C CA . MET A 1 81 ? -9.106 5.346 16.082 1.00 82.19 81 MET A CA 1
ATOM 669 C C . MET A 1 81 ? -7.662 4.831 16.063 1.00 82.19 81 MET A C 1
ATOM 671 O O . MET A 1 81 ? -6.897 5.118 16.979 1.00 82.19 81 MET A O 1
ATOM 675 N N . LEU A 1 82 ? -7.280 4.080 15.028 1.00 76.81 82 LEU A N 1
ATOM 676 C CA . LEU A 1 82 ? -5.952 3.465 14.892 1.00 76.81 82 LEU A CA 1
ATOM 677 C C . LEU A 1 82 ? -5.009 4.251 13.970 1.00 76.81 82 LEU A C 1
ATOM 679 O O . LEU A 1 82 ? -4.020 3.709 13.473 1.00 76.81 82 LEU A O 1
ATOM 683 N N . ALA A 1 83 ? -5.294 5.535 13.746 1.00 59.72 83 ALA A N 1
ATOM 684 C CA . ALA A 1 83 ? -4.552 6.379 12.823 1.00 59.72 83 ALA A CA 1
ATOM 685 C C . ALA A 1 83 ? -3.082 6.557 13.246 1.00 59.72 83 ALA A C 1
ATOM 687 O O . ALA A 1 83 ? -2.750 7.428 14.043 1.00 59.72 83 ALA A O 1
ATOM 688 N N . SER A 1 84 ? -2.177 5.773 12.658 1.00 54.81 84 SER A N 1
ATOM 689 C CA . SER A 1 84 ? -0.829 6.241 12.327 1.00 54.81 84 SER A CA 1
ATOM 690 C C . SER A 1 84 ? -0.146 5.252 11.382 1.00 54.81 84 SER A C 1
ATOM 692 O O . SER A 1 84 ? 0.306 4.187 11.815 1.00 54.81 84 SER A O 1
ATOM 694 N N . TRP A 1 85 ? 0.015 5.640 10.120 1.00 53.81 85 TRP A N 1
ATOM 695 C CA . TRP A 1 85 ? 1.168 5.186 9.352 1.00 53.81 85 TRP A CA 1
ATOM 696 C C . TRP A 1 85 ? 2.412 5.731 10.058 1.00 53.81 85 TRP A C 1
ATOM 698 O O . TRP A 1 85 ? 2.586 6.946 10.146 1.00 53.81 85 TRP A O 1
ATOM 708 N N . ASN A 1 86 ? 3.235 4.854 10.635 1.00 59.97 86 ASN A N 1
ATOM 709 C CA . ASN A 1 86 ? 4.506 5.267 11.219 1.00 59.97 86 ASN A CA 1
ATOM 710 C C . ASN A 1 86 ? 5.611 5.023 10.188 1.00 59.97 86 ASN A C 1
ATOM 712 O O . ASN A 1 86 ? 6.021 3.882 9.961 1.00 59.97 86 ASN A O 1
ATOM 716 N N . GLU A 1 87 ? 6.086 6.105 9.573 1.00 55.72 87 GLU A N 1
ATOM 717 C CA . GLU A 1 87 ? 7.136 6.085 8.549 1.00 55.72 87 GLU A CA 1
ATOM 718 C C . GLU A 1 87 ? 8.434 5.432 9.064 1.00 55.72 87 GLU A C 1
ATOM 720 O O . GLU A 1 87 ? 9.146 4.783 8.298 1.00 55.72 87 GLU A O 1
ATOM 725 N N . GLY A 1 88 ? 8.678 5.493 10.381 1.00 58.28 88 GLY A N 1
ATOM 726 C CA . GLY A 1 88 ? 9.823 4.859 11.036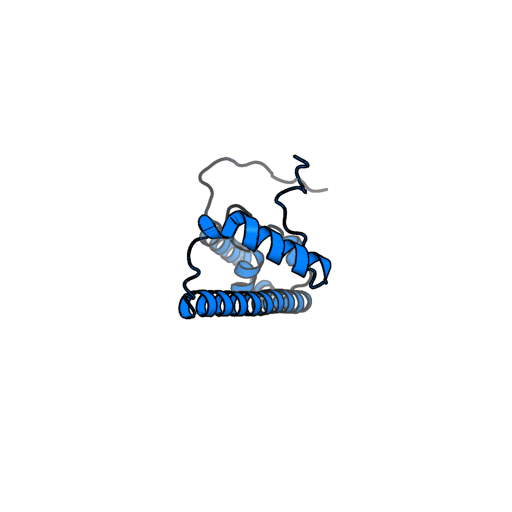 1.00 58.28 88 GLY A CA 1
ATOM 727 C C . GLY A 1 88 ? 9.754 3.331 11.132 1.00 58.28 88 GLY A C 1
ATOM 728 O O . GLY A 1 88 ? 10.799 2.691 11.181 1.00 58.28 88 GLY A O 1
ATOM 729 N N . ASN A 1 89 ? 8.557 2.726 11.116 1.00 58.59 89 ASN A N 1
ATOM 730 C CA . ASN A 1 89 ? 8.388 1.283 11.356 1.00 58.59 89 ASN A CA 1
ATOM 731 C C . ASN A 1 89 ? 7.943 0.481 10.121 1.00 58.59 89 ASN A C 1
ATOM 733 O O . ASN A 1 89 ? 7.885 -0.744 10.200 1.00 58.59 89 ASN A O 1
ATOM 737 N N . ARG A 1 90 ? 7.618 1.141 8.991 1.00 58.88 90 ARG A N 1
ATOM 738 C CA . ARG A 1 90 ? 7.090 0.527 7.742 1.00 58.88 90 ARG A CA 1
ATOM 739 C C . ARG A 1 90 ? 5.975 -0.518 7.957 1.00 58.88 90 ARG A C 1
ATOM 741 O O . ARG A 1 90 ? 5.750 -1.361 7.091 1.00 58.88 90 ARG A O 1
ATOM 748 N N . LYS A 1 91 ? 5.289 -0.474 9.100 1.00 65.94 91 LYS A N 1
ATOM 749 C CA . LYS A 1 91 ? 4.222 -1.396 9.494 1.00 65.94 91 LYS A CA 1
ATOM 750 C C . LYS A 1 91 ? 2.919 -0.629 9.631 1.00 65.94 91 LYS A C 1
ATOM 752 O O . LYS A 1 91 ? 2.891 0.461 10.209 1.00 65.94 91 LYS A O 1
ATOM 757 N N . ASP A 1 92 ? 1.853 -1.220 9.108 1.00 73.44 92 ASP A N 1
ATOM 758 C CA . ASP A 1 92 ? 0.505 -0.685 9.222 1.00 73.44 92 ASP A CA 1
ATOM 759 C C . ASP A 1 92 ? -0.175 -1.260 10.469 1.00 73.44 92 ASP A C 1
ATOM 761 O O . ASP A 1 92 ? -0.603 -2.414 10.494 1.00 73.44 92 ASP A O 1
ATOM 765 N N . LYS A 1 93 ? -0.288 -0.427 11.509 1.00 79.81 93 LYS A N 1
ATOM 766 C CA . LYS A 1 93 ? -0.923 -0.799 12.782 1.00 79.81 93 LYS A CA 1
ATOM 767 C C . LYS A 1 93 ? -2.367 -1.259 12.599 1.00 79.81 93 LYS A C 1
ATOM 769 O O . LYS A 1 93 ? -2.842 -2.072 13.388 1.00 79.81 93 LYS A O 1
ATOM 774 N N . LEU A 1 94 ? -3.068 -0.723 11.596 1.00 83.50 94 LEU A N 1
ATOM 775 C CA . LEU A 1 94 ? -4.446 -1.102 11.314 1.00 83.50 94 LEU A CA 1
ATOM 776 C C . LEU A 1 94 ? -4.501 -2.536 10.786 1.00 83.50 94 LEU A C 1
ATOM 778 O O . LEU A 1 94 ? -5.292 -3.329 11.283 1.00 83.50 94 LEU A O 1
ATOM 782 N N . SER A 1 95 ? -3.634 -2.882 9.832 1.00 81.94 95 SER A N 1
ATOM 783 C CA . SER A 1 95 ? -3.550 -4.246 9.299 1.00 81.94 95 SER A CA 1
ATOM 784 C C . SER A 1 95 ? -3.232 -5.261 10.403 1.00 81.94 95 SER A C 1
ATOM 786 O O . SER A 1 95 ? -3.932 -6.265 10.527 1.00 81.94 95 SER A O 1
ATOM 788 N N . ASP A 1 96 ? -2.244 -4.963 11.253 1.00 83.69 96 ASP A N 1
ATOM 789 C CA . ASP A 1 96 ? -1.834 -5.839 12.363 1.00 83.69 96 ASP A CA 1
ATOM 790 C C . ASP A 1 96 ? -2.936 -5.982 13.432 1.00 83.69 96 ASP A C 1
ATOM 792 O O . ASP A 1 96 ? -3.078 -7.026 14.075 1.00 83.69 96 ASP A O 1
ATOM 796 N N . PHE A 1 97 ? -3.732 -4.930 13.645 1.00 86.62 97 PHE A N 1
ATOM 797 C CA . PHE A 1 97 ? -4.873 -4.973 14.555 1.00 86.62 97 PHE A CA 1
ATOM 798 C C . PHE A 1 97 ? -5.988 -5.859 14.005 1.00 86.62 97 PHE A C 1
ATOM 800 O O . PHE A 1 97 ? -6.521 -6.695 14.733 1.00 86.62 97 PHE A O 1
ATOM 807 N N . VAL A 1 98 ? -6.322 -5.700 12.723 1.00 87.19 98 VAL A N 1
ATOM 808 C CA . VAL A 1 98 ? -7.408 -6.437 12.064 1.00 87.19 98 VAL A CA 1
ATOM 809 C C . VAL A 1 98 ? -7.099 -7.927 11.968 1.00 87.19 98 VAL A C 1
ATOM 811 O O . VAL A 1 98 ? -8.010 -8.741 12.092 1.00 87.19 98 VAL A O 1
ATOM 814 N N . GLU A 1 99 ? -5.827 -8.308 11.841 1.00 86.06 99 GLU A N 1
ATOM 815 C CA . GLU A 1 99 ? -5.417 -9.715 11.904 1.00 86.06 99 GLU A CA 1
ATOM 816 C C . GLU A 1 99 ? -5.807 -10.372 13.242 1.00 86.06 99 GLU A C 1
ATOM 818 O O . GLU A 1 99 ? -6.191 -11.543 13.283 1.00 86.06 99 GLU A O 1
ATOM 823 N N . ARG A 1 100 ? -5.759 -9.618 14.349 1.00 85.75 100 ARG A N 1
ATOM 824 C CA . ARG A 1 100 ? -6.110 -10.121 15.684 1.00 85.75 100 ARG A CA 1
ATOM 825 C C . ARG A 1 100 ? -7.581 -9.907 16.044 1.00 85.75 100 ARG A C 1
ATOM 827 O O . ARG A 1 100 ? -8.181 -10.773 16.681 1.00 85.75 100 ARG A O 1
ATOM 834 N N . PHE A 1 101 ? -8.146 -8.772 15.655 1.00 87.81 101 PHE A N 1
ATOM 835 C 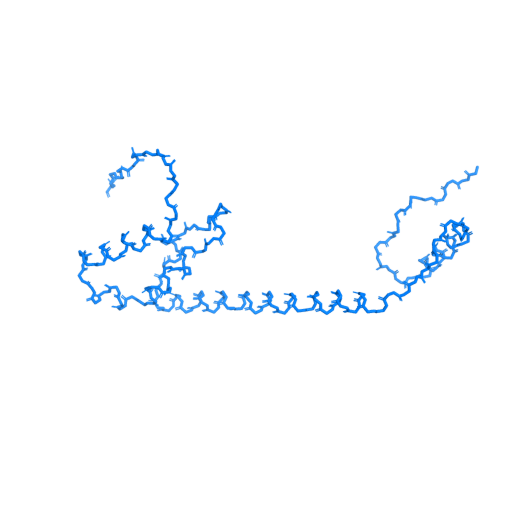CA . PHE A 1 101 ? -9.494 -8.318 15.984 1.00 87.81 101 PHE A CA 1
ATOM 836 C C . PHE A 1 101 ? -10.232 -7.930 14.696 1.00 87.81 101 PHE A C 1
ATOM 838 O O . PHE A 1 101 ? -10.372 -6.758 14.366 1.00 87.81 101 PHE A O 1
ATOM 845 N N . TRP A 1 102 ? -10.696 -8.936 13.955 1.00 84.50 102 TRP A N 1
ATOM 846 C CA . TRP A 1 102 ? -11.271 -8.768 12.613 1.00 84.50 102 TRP A CA 1
ATOM 847 C C . TRP A 1 102 ? -12.721 -8.238 12.591 1.00 84.50 102 TRP A C 1
ATOM 849 O O . TRP A 1 102 ? -13.196 -7.786 11.548 1.00 84.50 102 TRP A O 1
ATOM 859 N N . HIS A 1 103 ? -13.440 -8.300 13.719 1.00 88.19 103 HIS A N 1
ATOM 860 C CA . HIS A 1 103 ? -14.850 -7.902 13.829 1.00 88.19 103 HIS A CA 1
ATOM 861 C C . HIS A 1 103 ? -15.189 -7.388 15.232 1.00 88.19 103 HIS A C 1
ATOM 863 O O . HIS A 1 103 ? -14.576 -7.826 16.212 1.00 88.19 103 HIS A O 1
ATOM 869 N N . TYR A 1 104 ? -16.188 -6.502 15.345 1.00 85.81 104 TYR A N 1
ATOM 870 C CA . TYR A 1 104 ? -16.633 -5.964 16.639 1.00 85.81 104 TYR A CA 1
ATOM 871 C C . TYR A 1 104 ? -17.108 -7.043 17.603 1.00 85.81 104 TYR A C 1
ATOM 873 O O . TYR A 1 104 ? -16.727 -6.999 18.767 1.00 85.81 104 TYR A O 1
ATOM 881 N N . ASP A 1 105 ? -17.824 -8.051 17.114 1.00 85.75 105 ASP A N 1
ATOM 882 C CA . ASP A 1 105 ? -18.272 -9.192 17.922 1.00 85.75 105 ASP A CA 1
ATOM 883 C C . ASP A 1 105 ? -17.133 -9.878 18.690 1.00 85.75 105 ASP A C 1
ATOM 885 O O . ASP A 1 105 ? -17.300 -10.268 19.844 1.00 85.75 105 ASP A O 1
ATOM 889 N N . THR A 1 106 ? -15.941 -9.976 18.094 1.00 86.19 106 THR A N 1
ATOM 890 C CA . THR A 1 106 ? -14.757 -10.556 18.750 1.00 86.19 106 THR A CA 1
ATO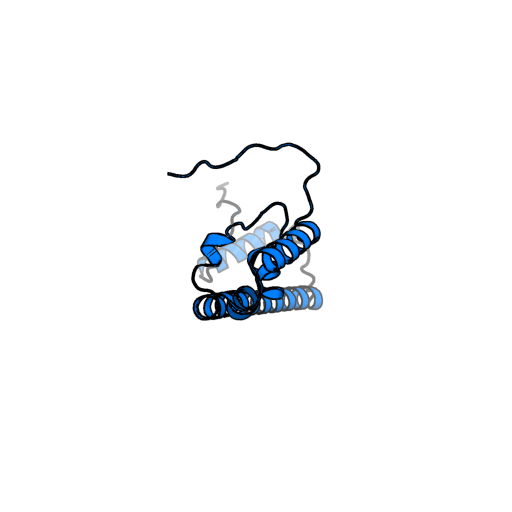M 891 C C . THR A 1 106 ? -14.302 -9.719 19.949 1.00 86.19 106 THR A C 1
ATOM 893 O O . THR A 1 106 ? -13.750 -10.258 20.905 1.00 86.19 106 THR A O 1
ATOM 896 N N . ILE A 1 107 ? -14.545 -8.408 19.916 1.00 86.62 107 ILE A N 1
ATOM 897 C CA . ILE A 1 107 ? -14.258 -7.485 21.017 1.00 86.62 107 ILE A CA 1
ATOM 898 C C . ILE A 1 107 ? -15.403 -7.495 22.032 1.00 86.62 107 ILE A C 1
ATOM 900 O O . ILE A 1 107 ? -15.147 -7.596 23.227 1.00 86.62 107 ILE A O 1
ATOM 904 N N . THR A 1 108 ? -16.658 -7.424 21.584 1.00 86.31 108 THR A N 1
ATOM 905 C CA . THR A 1 108 ? -17.828 -7.317 22.472 1.00 86.31 108 THR A CA 1
ATOM 906 C C . THR A 1 108 ? -18.148 -8.613 23.212 1.00 86.31 108 THR A C 1
ATOM 908 O O . THR A 1 108 ? -18.782 -8.566 24.262 1.00 86.31 108 THR A O 1
ATOM 911 N N . CYS A 1 109 ? -17.710 -9.768 22.703 1.00 88.56 109 CYS A N 1
ATOM 912 C CA . CYS A 1 109 ? -17.793 -11.042 23.421 1.00 88.56 109 CYS A CA 1
ATOM 913 C C . CYS A 1 109 ? -16.827 -11.126 24.616 1.00 88.56 109 CYS A C 1
ATOM 915 O O . CYS A 1 109 ? -17.001 -11.990 25.475 1.00 88.56 109 CYS A O 1
ATOM 917 N N . LEU A 1 110 ? -15.810 -10.262 24.680 1.00 87.81 110 LEU A N 1
ATOM 918 C CA . LEU A 1 110 ? -14.861 -10.209 25.788 1.00 87.81 110 LEU A CA 1
ATOM 919 C C . LEU A 1 110 ? -15.345 -9.227 26.855 1.00 87.81 110 LEU A C 1
ATOM 921 O O . LEU A 1 110 ? -15.929 -8.186 26.560 1.00 87.81 110 LEU A O 1
ATOM 925 N N . SER A 1 111 ? -15.029 -9.520 28.116 1.00 89.88 111 SER A N 1
ATOM 926 C CA . SER A 1 111 ? -15.142 -8.498 29.157 1.00 89.88 111 SER A CA 1
ATOM 927 C C . SER A 1 111 ? -14.111 -7.389 28.920 1.00 89.88 111 SER A C 1
ATOM 929 O O . SER A 1 111 ? -13.014 -7.648 28.420 1.00 89.88 111 SER A O 1
ATOM 931 N N . GLU A 1 112 ? -14.415 -6.161 29.341 1.00 89.38 112 GLU A N 1
ATOM 932 C CA . GLU A 1 112 ? -13.508 -5.011 29.194 1.00 89.38 112 GLU A CA 1
ATOM 933 C C . GLU A 1 112 ? -12.100 -5.311 29.739 1.00 89.38 112 GLU A C 1
ATOM 935 O O . GLU A 1 112 ? -11.089 -5.067 29.080 1.00 89.38 112 GLU A O 1
ATOM 940 N N . THR A 1 113 ? -12.024 -5.936 30.918 1.00 90.31 113 THR A N 1
ATOM 941 C CA . THR A 1 113 ? -10.745 -6.283 31.557 1.00 90.31 113 THR A CA 1
ATOM 942 C C . THR A 1 113 ? -9.931 -7.302 30.762 1.00 90.31 113 THR A C 1
ATOM 944 O O . THR A 1 113 ? -8.698 -7.275 30.784 1.00 90.31 113 THR A O 1
ATOM 947 N N . GLU A 1 114 ? -10.605 -8.209 30.061 1.00 90.25 114 GLU A N 1
ATOM 948 C CA . GLU A 1 114 ? -9.972 -9.236 29.249 1.00 90.25 114 GLU A CA 1
ATOM 949 C C . GLU A 1 114 ? -9.493 -8.659 27.922 1.00 90.25 114 GLU A C 1
ATOM 951 O O . GLU A 1 114 ? -8.350 -8.901 27.527 1.00 90.25 114 GLU A O 1
ATOM 956 N N . PHE A 1 115 ? -10.308 -7.809 27.298 1.00 90.12 115 PHE A N 1
ATOM 957 C CA . PHE A 1 115 ? -9.915 -7.069 26.108 1.00 90.12 115 PHE A CA 1
ATOM 958 C C . PHE A 1 115 ? -8.677 -6.204 26.369 1.00 90.12 115 PHE A C 1
ATOM 960 O O . PHE A 1 115 ? -7.702 -6.305 25.627 1.00 90.12 115 PHE A O 1
ATOM 967 N N . ILE A 1 116 ? -8.646 -5.432 27.461 1.00 89.44 116 ILE A N 1
ATOM 968 C CA . ILE A 1 116 ? -7.490 -4.591 27.817 1.00 89.44 116 ILE A CA 1
ATOM 969 C C . ILE A 1 116 ? -6.221 -5.437 27.980 1.00 89.44 116 ILE A C 1
ATOM 971 O O . ILE A 1 116 ? -5.154 -5.061 27.487 1.00 89.44 116 ILE A O 1
ATOM 975 N N . LYS A 1 117 ? -6.305 -6.602 28.634 1.00 91.56 117 LYS A N 1
ATOM 976 C CA . LYS A 1 117 ? -5.157 -7.514 28.783 1.00 91.56 117 LYS A CA 1
ATOM 977 C C . LYS A 1 117 ? -4.665 -8.034 27.433 1.00 91.56 117 LYS A C 1
ATOM 979 O O . LYS A 1 117 ? -3.461 -8.019 27.178 1.00 91.56 117 LYS A O 1
ATOM 984 N N . GLN A 1 118 ? -5.574 -8.466 26.561 1.00 88.62 118 GLN A N 1
ATOM 985 C CA . GLN A 1 118 ? -5.210 -8.962 25.233 1.00 88.62 118 GLN A CA 1
ATOM 986 C C . GLN A 1 118 ? -4.625 -7.854 24.352 1.00 88.62 118 GLN A C 1
ATOM 988 O O . GLN A 1 118 ? -3.572 -8.050 23.748 1.00 88.62 118 GLN A O 1
ATOM 993 N N . TYR A 1 119 ? -5.253 -6.679 24.335 1.00 88.25 119 TYR A N 1
ATOM 994 C CA . TYR A 1 119 ? -4.797 -5.521 23.575 1.00 88.25 119 TYR A CA 1
ATOM 995 C C . TYR A 1 119 ? -3.418 -5.042 24.041 1.00 88.25 119 TYR A C 1
ATOM 997 O O . TYR A 1 119 ? -2.523 -4.848 23.226 1.00 88.25 119 TYR A O 1
ATOM 1005 N N . THR A 1 120 ? -3.193 -4.914 25.352 1.00 87.00 120 THR A N 1
ATOM 1006 C CA . THR A 1 120 ? -1.885 -4.500 25.894 1.00 87.00 120 THR A CA 1
ATOM 1007 C C . THR A 1 120 ? -0.788 -5.534 25.648 1.00 87.00 120 THR A C 1
ATOM 1009 O O . THR A 1 120 ? 0.351 -5.157 25.372 1.00 87.00 120 THR A O 1
ATOM 1012 N N . SER A 1 121 ? -1.106 -6.831 25.709 1.00 87.62 121 SER A N 1
ATOM 1013 C CA . SER A 1 121 ? -0.165 -7.894 25.340 1.00 87.62 121 SER A CA 1
ATOM 1014 C C . SER A 1 121 ? 0.189 -7.849 23.854 1.00 87.62 121 SER A C 1
ATOM 1016 O O . SER A 1 121 ? 1.354 -8.024 23.502 1.00 87.62 121 SER A O 1
ATOM 1018 N N . TRP A 1 122 ? -0.798 -7.616 22.987 1.00 86.94 122 TRP A N 1
ATOM 1019 C CA . TRP A 1 122 ? -0.596 -7.464 21.547 1.00 86.94 122 TRP A CA 1
ATOM 1020 C C . TRP A 1 122 ? 0.250 -6.225 21.232 1.00 86.94 122 TRP A C 1
ATOM 1022 O O . TRP A 1 122 ? 1.268 -6.339 20.551 1.00 86.94 122 TRP A O 1
ATOM 1032 N N . ALA A 1 123 ? -0.088 -5.074 21.817 1.00 82.31 123 ALA A N 1
ATOM 1033 C CA . ALA A 1 123 ? 0.617 -3.816 21.599 1.00 82.31 123 ALA A CA 1
ATOM 1034 C C . ALA A 1 123 ? 2.104 -3.913 21.975 1.00 82.31 123 ALA A C 1
ATOM 1036 O O . ALA A 1 123 ? 2.948 -3.407 21.249 1.00 82.31 123 ALA A O 1
ATOM 1037 N N . LYS A 1 124 ? 2.450 -4.618 23.062 1.00 82.56 124 LYS A N 1
ATOM 1038 C CA . LYS A 1 124 ? 3.853 -4.846 23.462 1.00 82.56 124 LYS A CA 1
ATOM 1039 C C . LYS A 1 124 ? 4.644 -5.726 22.493 1.00 82.56 124 LYS A C 1
ATOM 1041 O O . LYS A 1 124 ? 5.867 -5.638 22.466 1.00 82.56 124 LYS A O 1
ATOM 1046 N N . LYS A 1 125 ? 3.968 -6.618 21.768 1.00 79.62 125 LYS A N 1
ATOM 1047 C CA . LYS A 1 125 ? 4.598 -7.555 20.833 1.00 79.62 125 LYS A CA 1
ATOM 1048 C C . LYS A 1 125 ? 4.811 -6.915 19.461 1.00 79.62 125 LYS A C 1
ATOM 1050 O O . LYS A 1 125 ? 5.885 -7.062 18.888 1.00 79.62 125 LYS A O 1
ATOM 1055 N N . GLU A 1 126 ? 3.793 -6.228 18.948 1.00 69.19 126 GLU A N 1
ATOM 1056 C CA . GLU A 1 126 ? 3.779 -5.729 17.566 1.00 69.19 126 GLU A CA 1
ATOM 1057 C C . GLU A 1 126 ? 4.250 -4.278 17.421 1.00 69.19 126 GLU A C 1
ATOM 1059 O O . GLU A 1 126 ? 4.658 -3.882 16.331 1.00 69.19 126 GLU A O 1
ATOM 1064 N N . ILE A 1 127 ? 4.269 -3.496 18.507 1.00 64.06 127 ILE A N 1
ATOM 1065 C CA . ILE A 1 127 ? 4.917 -2.182 18.555 1.00 64.06 127 ILE A CA 1
ATOM 1066 C C . ILE A 1 127 ? 6.282 -2.396 19.220 1.00 64.06 127 ILE A C 1
ATOM 1068 O O . ILE A 1 127 ? 6.329 -2.533 20.445 1.00 64.06 127 ILE A O 1
ATOM 1072 N N . PRO A 1 128 ? 7.400 -2.438 18.467 1.00 53.81 128 PRO A N 1
ATOM 1073 C CA . PRO A 1 128 ? 8.721 -2.380 19.072 1.00 53.81 128 PRO A CA 1
ATOM 1074 C C . PRO A 1 128 ? 8.759 -1.147 19.970 1.00 53.81 128 PRO A C 1
ATOM 1076 O O . PRO A 1 128 ? 8.579 -0.024 19.495 1.00 53.81 128 PRO A O 1
ATOM 1079 N N . SER A 1 129 ? 8.916 -1.356 21.274 1.00 47.41 129 SER A N 1
ATOM 1080 C CA . SER A 1 129 ? 9.113 -0.264 22.212 1.00 47.41 129 SER A CA 1
ATOM 1081 C C . SER A 1 129 ? 10.373 0.480 21.790 1.00 47.41 129 SER A C 1
ATOM 1083 O O . SER A 1 129 ? 11.463 -0.097 21.833 1.00 47.41 129 SER A O 1
ATOM 1085 N N . GLU A 1 130 ? 10.239 1.744 21.398 1.00 44.28 130 GLU A N 1
ATOM 1086 C CA . GLU A 1 130 ? 11.393 2.630 21.386 1.00 44.28 130 GLU A CA 1
ATOM 1087 C C . GLU A 1 130 ? 12.018 2.606 22.791 1.00 44.28 130 GLU A C 1
ATOM 1089 O O . GLU A 1 130 ? 11.298 2.732 23.792 1.00 44.28 130 GLU A O 1
ATOM 1094 N N . PRO A 1 131 ? 13.338 2.396 22.912 1.00 37.06 131 PRO A N 1
ATOM 1095 C CA . PRO A 1 131 ? 14.000 2.500 24.194 1.00 37.06 131 PRO A CA 1
ATOM 1096 C C . PRO A 1 131 ? 14.069 3.978 24.607 1.00 37.06 131 PRO A C 1
ATOM 1098 O O . PRO A 1 131 ? 15.044 4.664 24.329 1.00 37.06 131 PRO A O 1
ATOM 1101 N N . GLY A 1 132 ? 13.056 4.436 25.346 1.00 41.06 132 GLY A N 1
ATOM 1102 C CA . GLY A 1 132 ? 13.220 5.468 26.371 1.00 41.06 132 GLY A CA 1
ATOM 1103 C C . GLY A 1 132 ? 12.521 6.816 26.159 1.00 41.06 132 GLY A C 1
ATOM 1104 O O . GLY A 1 132 ? 12.705 7.479 25.150 1.00 41.06 132 GLY A O 1
ATOM 1105 N N . GLN A 1 133 ? 11.891 7.248 27.264 1.00 35.12 133 GLN A N 1
ATOM 1106 C CA . GLN A 1 133 ? 11.416 8.598 27.624 1.00 35.12 133 GLN A CA 1
ATOM 1107 C C . GLN A 1 133 ? 10.055 8.989 27.020 1.00 35.12 133 GLN A C 1
ATOM 1109 O O . GLN A 1 133 ? 9.907 9.135 25.823 1.00 35.12 133 GLN A O 1
ATOM 1114 N N . GLY A 1 134 ? 8.985 9.208 27.778 1.00 30.12 134 GLY A N 1
ATOM 1115 C CA . GLY A 1 134 ? 8.786 9.309 29.217 1.00 30.12 134 GLY A CA 1
ATOM 1116 C C . GLY A 1 134 ? 7.311 9.649 29.445 1.00 30.12 134 GLY A C 1
ATOM 1117 O O . GLY A 1 134 ? 6.659 10.252 28.595 1.00 30.12 134 GLY A O 1
ATOM 1118 N N . ALA A 1 135 ? 6.766 9.208 30.572 1.00 41.28 135 ALA A N 1
ATOM 1119 C CA . ALA A 1 135 ? 5.391 9.462 30.969 1.00 41.28 135 ALA A CA 1
ATOM 1120 C C . ALA A 1 135 ? 5.041 10.962 30.911 1.00 41.28 135 ALA A C 1
ATOM 1122 O O . ALA A 1 135 ? 5.544 11.736 31.716 1.00 41.28 135 ALA A O 1
ATOM 1123 N N . SER A 1 136 ? 4.164 11.367 29.991 1.00 40.03 136 SER A N 1
ATOM 1124 C CA . SER A 1 136 ? 3.298 12.544 30.150 1.00 40.03 136 SER A CA 1
ATOM 1125 C C . SER A 1 136 ? 2.267 12.610 29.022 1.00 40.03 136 SER A C 1
ATOM 1127 O O . SER A 1 136 ? 2.514 13.148 27.955 1.00 40.03 136 SER A O 1
ATOM 1129 N N . HIS A 1 137 ? 1.094 12.033 29.259 1.00 36.75 137 HIS A N 1
ATOM 1130 C CA . HIS A 1 137 ? -0.155 12.780 29.124 1.00 36.75 137 HIS A CA 1
ATOM 1131 C C . HIS A 1 137 ? -1.300 11.920 29.644 1.00 36.75 137 HIS A C 1
ATOM 1133 O O . HIS A 1 137 ? -1.877 11.085 28.955 1.00 36.75 137 HIS A O 1
ATOM 1139 N N . ILE A 1 138 ? -1.615 12.147 30.915 1.00 38.53 138 ILE A N 1
ATOM 1140 C CA . ILE A 1 138 ? -2.978 11.994 31.401 1.00 38.53 138 ILE A CA 1
ATOM 1141 C C . ILE A 1 138 ? -3.765 13.098 30.684 1.00 38.53 138 ILE A C 1
ATOM 1143 O O . ILE A 1 138 ? -3.441 14.277 30.838 1.00 38.53 138 ILE A O 1
ATOM 1147 N N . CYS A 1 139 ? -4.740 12.732 29.857 1.00 29.45 139 CYS A N 1
ATOM 1148 C CA . CYS A 1 139 ? -5.765 13.668 29.411 1.00 29.45 139 CYS A CA 1
ATOM 1149 C C . CYS A 1 139 ? -6.818 13.765 30.524 1.00 29.45 139 CYS A C 1
ATOM 1151 O O . CYS A 1 139 ? -7.464 12.756 30.808 1.00 29.45 139 CYS A O 1
ATOM 1153 N N . PRO A 1 140 ? -7.019 14.929 31.164 1.00 37.25 140 PRO A N 1
ATOM 1154 C CA . PRO A 1 140 ? -8.292 15.216 31.796 1.00 37.25 140 PRO A CA 1
ATOM 1155 C C . PRO A 1 140 ? -9.284 15.575 30.681 1.00 37.25 140 PRO A C 1
ATOM 1157 O O . PRO A 1 140 ? -8.974 16.382 29.802 1.00 37.25 140 PRO A O 1
ATOM 1160 N N . GLY A 1 141 ? -10.445 14.925 30.677 1.00 44.06 141 GLY A N 1
ATOM 1161 C CA . GLY A 1 141 ? -11.543 15.296 29.787 1.00 44.06 141 GLY A CA 1
ATOM 1162 C C . GLY A 1 141 ? -12.166 16.642 30.177 1.00 44.06 141 GLY A C 1
ATOM 1163 O O . GLY A 1 141 ? -11.892 17.162 31.262 1.00 44.06 141 GLY A O 1
ATOM 1164 N N . PRO A 1 142 ? -13.016 17.204 29.314 1.00 40.00 142 PRO A N 1
ATOM 1165 C CA . PRO A 1 142 ? -14.255 17.842 29.728 1.00 40.00 142 PRO A CA 1
ATOM 1166 C C . PRO A 1 142 ? -15.382 16.814 29.920 1.00 40.00 142 PRO A C 1
ATOM 1168 O O . PRO A 1 142 ? -15.432 15.826 29.149 1.00 40.00 142 PRO A O 1
#